Protein AF-A0A015LCD7-F1 (afdb_monomer_lite)

InterPro domains:
  IPR007021 Domain of unknown function DUF659 [PF04937] (23-124)

Foldseek 3Di:
DDPDPPPPDDDDPCVVPVPDDDDDPCCVPVPVVVVVVVVLQVVVVVCLVPAAQKEWEKEWDQDPVRWIKMWIWIAGPVRDIHTDDIDTCSPCPPPPVVVVVVVVVVCVVSPVRRHDYYHYDDPDDD

Secondary structure (DSSP, 8-state):
------TTSPPPHHHH-TTPPPPPHHIIIIIIHHHHHHHHHHHHHHHHHH--SEEEEEEEEE-TTS-EEEEEEEE-TT--EEEEEEEE-TTTTT-HHHHHHHHHHHHHHH-GGGEEEEEE--SS--

pLDDT: mean 87.0, std 13.72, range [40.94, 97.19]

Radius of gyration: 21.03 Å; chains: 1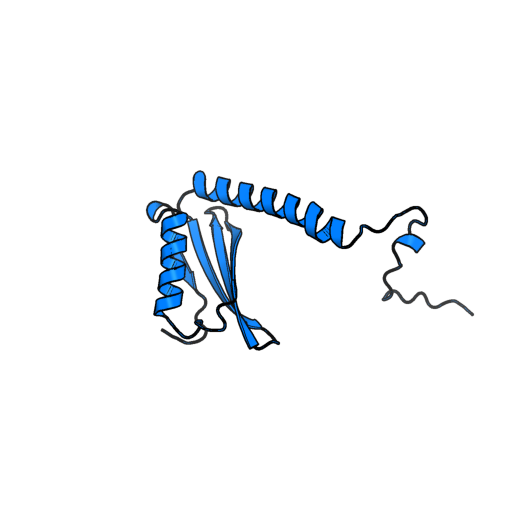; bounding box: 50×51×51 Å

Structure (mmCIF, N/CA/C/O backbone):
data_AF-A0A015LCD7-F1
#
_entry.id   AF-A0A015LCD7-F1
#
loop_
_atom_site.group_PDB
_atom_site.id
_atom_site.type_symbol
_atom_site.label_atom_id
_atom_site.label_alt_id
_atom_site.label_comp_id
_atom_site.label_asym_id
_atom_site.label_entity_id
_atom_site.label_seq_id
_atom_site.pdbx_PDB_ins_code
_atom_site.Cartn_x
_atom_site.Cartn_y
_atom_site.Cartn_z
_atom_site.occupancy
_atom_site.B_iso_or_equiv
_atom_site.auth_seq_id
_atom_site.auth_comp_id
_atom_site.auth_asym_id
_atom_site.auth_atom_id
_atom_site.pdbx_PDB_model_num
ATOM 1 N N . MET A 1 1 ? 30.733 42.795 16.219 1.00 40.94 1 MET A N 1
ATOM 2 C CA . MET A 1 1 ? 30.401 42.080 14.974 1.00 40.94 1 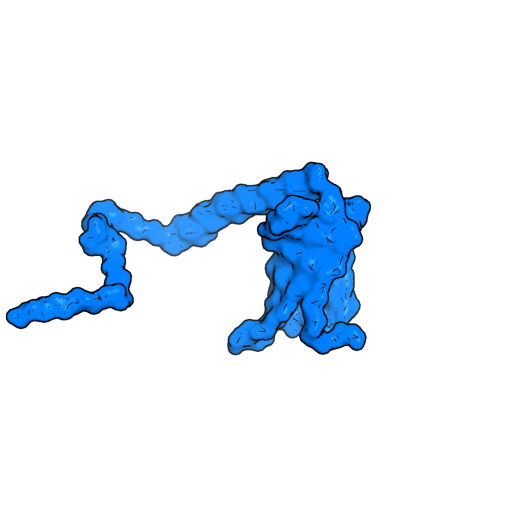MET A CA 1
ATOM 3 C C . MET A 1 1 ? 29.229 41.191 15.329 1.00 40.94 1 MET A C 1
ATOM 5 O O . MET A 1 1 ? 29.407 40.280 16.118 1.00 40.94 1 MET A O 1
ATOM 9 N N . THR A 1 2 ? 28.020 41.600 14.962 1.00 41.50 2 THR A N 1
ATOM 10 C CA . THR A 1 2 ? 26.777 40.897 15.295 1.00 41.50 2 THR A CA 1
ATOM 11 C C . THR A 1 2 ? 26.700 39.635 14.446 1.00 41.50 2 THR A C 1
ATOM 13 O O . THR A 1 2 ? 26.700 39.739 13.221 1.00 41.50 2 THR A O 1
ATOM 16 N N . ASP A 1 3 ? 26.682 38.469 15.094 1.00 48.97 3 ASP A N 1
ATOM 17 C CA . ASP A 1 3 ? 26.472 37.192 14.418 1.00 48.97 3 ASP A CA 1
ATOM 18 C C . ASP A 1 3 ? 25.132 37.234 13.687 1.00 48.97 3 ASP A C 1
ATOM 20 O O . ASP A 1 3 ? 24.065 37.435 14.273 1.00 48.97 3 ASP A O 1
ATOM 24 N N . TYR A 1 4 ? 25.217 37.113 12.369 1.00 52.44 4 TYR A N 1
ATOM 25 C CA . TYR A 1 4 ? 24.071 37.017 11.490 1.00 52.44 4 TYR A CA 1
ATOM 26 C C . TYR A 1 4 ? 23.421 35.659 11.765 1.00 52.44 4 TYR A C 1
ATOM 28 O O . TYR A 1 4 ? 23.972 34.618 11.406 1.00 52.44 4 TYR A O 1
ATOM 36 N N . HIS A 1 5 ? 22.286 35.656 12.463 1.00 59.62 5 HIS A N 1
ATOM 37 C CA . HIS A 1 5 ? 21.510 34.441 12.681 1.00 59.62 5 HIS A CA 1
ATOM 38 C C . HIS A 1 5 ? 20.914 34.037 11.328 1.00 59.62 5 HIS A C 1
ATOM 40 O O . HIS A 1 5 ? 19.912 34.590 10.880 1.00 59.62 5 HIS A O 1
ATOM 46 N N . ASP A 1 6 ? 21.589 33.121 10.638 1.00 63.41 6 ASP A N 1
ATOM 47 C CA . ASP A 1 6 ? 21.117 32.536 9.389 1.00 63.41 6 ASP A CA 1
ATOM 48 C C . ASP A 1 6 ? 19.871 31.694 9.695 1.00 63.41 6 ASP A C 1
ATOM 50 O O . ASP A 1 6 ? 19.962 30.551 10.144 1.00 63.41 6 ASP A O 1
ATOM 54 N N . SER A 1 7 ? 18.689 32.284 9.496 1.00 60.16 7 SER A N 1
ATOM 55 C CA . SER A 1 7 ? 17.382 31.660 9.743 1.00 60.16 7 SER A CA 1
ATOM 56 C C . SER A 1 7 ? 17.108 30.442 8.854 1.00 60.16 7 SER A C 1
ATOM 58 O O . SER A 1 7 ? 16.065 29.806 8.988 1.00 60.16 7 SER A O 1
ATOM 60 N N . THR A 1 8 ? 18.019 30.129 7.932 1.00 58.84 8 THR A N 1
ATOM 61 C CA . THR A 1 8 ? 17.958 28.969 7.041 1.00 58.84 8 THR A CA 1
ATOM 62 C C . THR A 1 8 ? 18.689 27.742 7.594 1.00 58.84 8 THR A C 1
ATOM 64 O O . THR A 1 8 ? 18.512 26.648 7.055 1.00 58.84 8 THR A O 1
ATOM 67 N N . LYS A 1 9 ? 19.465 27.870 8.681 1.00 64.62 9 LYS A N 1
ATOM 68 C CA . LYS A 1 9 ? 20.051 26.715 9.377 1.00 64.62 9 LYS A CA 1
ATOM 69 C C . LYS A 1 9 ? 19.077 26.171 10.417 1.00 64.62 9 LYS A C 1
ATOM 71 O O . LYS A 1 9 ? 18.794 26.817 11.421 1.00 64.62 9 LYS A O 1
ATOM 76 N N . ILE A 1 10 ? 18.590 24.956 10.177 1.00 67.56 10 ILE A N 1
ATOM 77 C CA . ILE A 1 10 ? 17.917 24.160 11.206 1.00 67.56 10 ILE A CA 1
ATOM 78 C C . ILE A 1 10 ? 18.984 23.797 12.241 1.00 67.56 10 ILE A C 1
ATOM 80 O O . ILE A 1 10 ? 19.996 23.201 11.876 1.00 67.56 10 ILE A O 1
ATOM 84 N N . SER A 1 11 ? 18.781 24.199 13.496 1.00 69.81 11 SER A N 1
ATOM 85 C CA . SER A 1 11 ? 19.695 23.866 14.588 1.00 69.81 11 SER A CA 1
ATOM 86 C C . SER A 1 11 ? 19.715 22.362 14.834 1.00 69.81 11 SER A C 1
ATOM 88 O O . SER A 1 11 ? 18.687 21.679 14.743 1.00 69.81 11 SER A O 1
ATOM 90 N N . ASP A 1 12 ? 20.893 21.837 15.163 1.00 76.69 12 ASP A N 1
ATOM 91 C CA . ASP A 1 12 ? 21.026 20.425 15.499 1.00 76.69 12 ASP A CA 1
ATOM 92 C C . ASP A 1 12 ? 20.205 20.126 16.763 1.00 76.69 12 ASP A C 1
ATOM 94 O O . ASP A 1 12 ? 20.166 20.913 17.711 1.00 76.69 12 ASP A O 1
ATOM 98 N N . ALA A 1 13 ? 19.562 18.955 16.828 1.00 76.25 13 ALA A N 1
ATOM 99 C CA . ALA A 1 13 ? 18.692 18.593 17.958 1.00 76.25 13 ALA A CA 1
ATOM 100 C C . ALA A 1 13 ? 19.402 18.685 19.328 1.00 76.25 13 ALA A C 1
ATOM 102 O O . ALA A 1 13 ? 18.766 18.950 20.347 1.00 76.25 13 ALA A O 1
ATOM 103 N N . ARG A 1 14 ? 20.730 18.517 19.337 1.00 74.69 14 ARG A N 1
ATOM 104 C CA . ARG A 1 14 ? 21.592 18.655 20.518 1.00 74.69 14 ARG A CA 1
ATOM 105 C C . ARG A 1 14 ? 21.869 20.101 20.931 1.00 74.69 14 ARG A C 1
ATOM 107 O O . ARG A 1 14 ? 22.142 20.334 22.103 1.00 74.69 14 ARG A O 1
ATOM 114 N N . GLU A 1 15 ? 21.792 21.058 20.011 1.00 83.00 15 GLU A N 1
ATOM 115 C CA . GLU A 1 15 ? 21.885 22.490 20.329 1.00 83.00 15 GLU A CA 1
ATOM 116 C C . GLU A 1 15 ? 20.618 22.973 21.042 1.00 83.00 15 GLU A C 1
ATOM 118 O O . GLU A 1 15 ? 20.686 23.809 21.939 1.00 83.00 15 GLU A O 1
ATOM 123 N N . LEU A 1 16 ? 19.463 22.406 20.680 1.00 84.69 16 LEU A N 1
ATOM 124 C CA . LEU A 1 16 ? 18.177 22.695 21.321 1.00 84.69 16 LEU A CA 1
ATOM 125 C C . LEU A 1 16 ? 18.013 21.966 22.660 1.00 84.69 16 LEU A C 1
ATOM 127 O O . LEU A 1 16 ? 17.408 22.497 23.590 1.00 84.69 16 LEU A O 1
ATOM 131 N N . ASN A 1 17 ? 18.533 20.742 22.760 1.00 86.88 17 ASN A N 1
ATOM 132 C CA . ASN A 1 17 ? 18.538 19.960 23.988 1.00 86.88 17 ASN A CA 1
ATOM 133 C C . ASN A 1 17 ? 19.762 19.039 24.022 1.00 86.88 17 ASN A C 1
ATOM 135 O O . ASN A 1 17 ? 19.779 17.979 23.394 1.00 86.88 17 ASN A O 1
ATOM 139 N N . SER A 1 18 ? 20.768 19.415 24.809 1.00 86.38 18 SER A N 1
ATOM 140 C CA . SER A 1 18 ? 22.027 18.669 24.914 1.00 86.38 18 SER A CA 1
ATOM 141 C C . SER A 1 18 ? 21.862 17.257 25.482 1.00 86.38 18 SER A C 1
ATOM 143 O O . SER A 1 18 ? 22.706 16.401 25.223 1.00 86.38 18 SER A O 1
ATOM 145 N N . ALA A 1 19 ? 20.770 16.993 26.207 1.00 90.56 19 ALA A N 1
ATOM 146 C CA . ALA A 1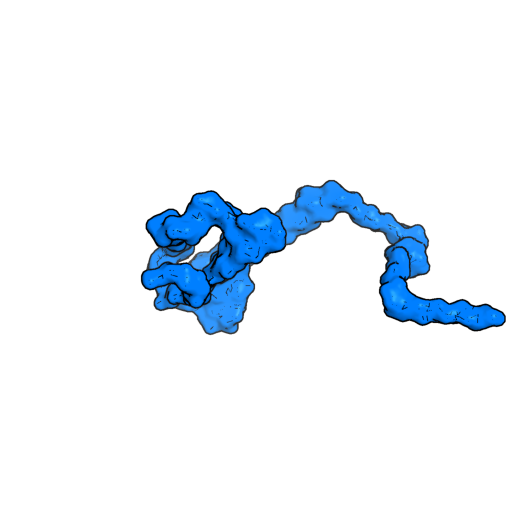 19 ? 20.438 15.677 26.747 1.00 90.56 19 ALA A CA 1
ATOM 147 C C . ALA A 1 19 ? 19.628 14.800 25.772 1.00 90.56 19 ALA A C 1
ATOM 149 O O . ALA A 1 19 ? 19.301 13.663 26.108 1.00 90.56 19 ALA A O 1
ATOM 150 N N . TYR A 1 20 ? 19.273 15.298 24.582 1.00 87.94 20 TYR A N 1
ATOM 151 C CA . TYR A 1 20 ? 18.516 14.516 23.608 1.00 87.94 20 TYR A CA 1
ATOM 152 C C . TYR A 1 20 ? 19.414 13.519 22.864 1.00 87.94 20 TYR A C 1
ATOM 154 O O . TYR A 1 20 ? 20.357 13.887 22.154 1.00 87.94 20 TYR A O 1
ATOM 162 N N . GLU A 1 21 ? 19.082 12.237 22.989 1.00 88.31 21 GLU A N 1
ATOM 163 C CA . GLU A 1 21 ? 19.707 11.165 22.222 1.00 88.31 21 GLU A CA 1
ATOM 164 C C . GLU A 1 21 ? 18.948 10.944 20.913 1.00 88.31 21 GLU A C 1
ATOM 166 O O . GLU A 1 21 ? 17.758 10.622 20.904 1.00 88.31 21 GLU A O 1
ATOM 171 N N . LEU A 1 22 ? 19.644 11.126 19.787 1.00 89.25 22 LEU A N 1
ATOM 172 C CA . LEU A 1 22 ? 19.064 10.889 18.471 1.00 89.25 22 LEU A CA 1
ATOM 173 C C . LEU A 1 22 ? 18.720 9.399 18.308 1.00 89.25 22 LEU A C 1
ATOM 175 O O . LEU A 1 22 ? 19.565 8.544 18.593 1.00 89.25 22 LEU A O 1
ATOM 179 N N . PRO A 1 23 ? 17.523 9.070 17.797 1.00 91.06 23 PRO A N 1
ATOM 180 C CA . PRO A 1 23 ? 17.166 7.691 17.518 1.00 91.06 23 PRO A CA 1
ATOM 181 C C . PRO A 1 23 ? 18.089 7.107 16.447 1.00 91.06 23 PRO A C 1
ATOM 183 O O . PRO A 1 23 ? 18.454 7.769 15.472 1.00 91.06 23 PRO A O 1
ATOM 186 N N . THR A 1 24 ? 18.449 5.837 16.609 1.00 94.00 24 THR A N 1
ATOM 187 C CA . THR A 1 24 ? 19.267 5.137 15.620 1.00 94.00 24 THR A CA 1
ATOM 188 C C . THR A 1 24 ? 18.461 4.872 14.350 1.00 94.00 24 THR A C 1
ATOM 190 O O . THR A 1 24 ? 17.234 4.738 14.378 1.00 94.00 24 THR A O 1
ATOM 193 N N . LYS A 1 25 ? 19.158 4.726 13.218 1.00 94.19 25 LYS A N 1
ATOM 194 C CA . LYS A 1 25 ? 18.536 4.302 11.955 1.00 94.19 25 LYS A CA 1
ATOM 195 C C . LYS A 1 25 ? 17.721 3.017 12.132 1.00 94.19 25 LYS A C 1
ATOM 197 O O . LYS A 1 25 ? 16.613 2.940 11.623 1.00 94.19 25 LYS A O 1
ATOM 202 N N . GLU A 1 26 ? 18.263 2.047 12.866 1.00 95.62 26 GLU A N 1
ATOM 203 C CA . GLU A 1 26 ? 17.604 0.767 13.136 1.00 95.62 26 GLU A CA 1
ATOM 204 C C . GLU A 1 26 ? 16.313 0.944 13.940 1.00 95.62 26 GLU A C 1
ATOM 206 O O . GLU A 1 26 ? 15.287 0.358 13.600 1.00 95.62 26 GLU A O 1
ATOM 211 N N . PHE A 1 27 ? 16.329 1.797 14.968 1.00 95.12 27 PHE A N 1
ATOM 212 C CA . PHE A 1 27 ? 15.124 2.112 15.727 1.00 95.12 27 PHE A CA 1
ATOM 213 C C . PHE A 1 27 ? 14.048 2.739 14.829 1.00 95.12 27 PHE A C 1
ATOM 215 O O . PHE A 1 27 ? 12.880 2.346 14.885 1.00 95.12 27 PHE A O 1
ATOM 222 N N . LEU A 1 28 ? 14.435 3.673 13.956 1.00 95.19 28 LEU A N 1
ATOM 223 C CA . LEU A 1 28 ? 13.508 4.311 13.023 1.00 95.19 28 LEU A CA 1
ATOM 224 C C . LEU A 1 28 ? 12.943 3.321 11.991 1.00 95.19 28 LEU A C 1
ATOM 226 O O . LEU A 1 28 ? 11.727 3.273 11.815 1.00 95.19 28 LEU A O 1
ATOM 230 N N . SER A 1 29 ? 13.792 2.529 11.329 1.00 93.19 29 SER A N 1
ATOM 231 C CA . SER A 1 29 ? 13.373 1.646 10.231 1.00 93.19 29 SER A CA 1
ATOM 232 C C . SER A 1 29 ? 12.687 0.371 10.703 1.00 93.19 29 SER A C 1
ATOM 234 O O . SER A 1 29 ? 11.715 -0.046 10.090 1.00 93.19 29 SER A O 1
ATOM 236 N N . ASN A 1 30 ? 13.165 -0.243 11.785 1.00 93.50 30 ASN A N 1
ATOM 237 C CA . ASN A 1 30 ? 12.737 -1.592 12.165 1.00 93.50 30 ASN A CA 1
ATOM 238 C C . ASN A 1 30 ? 11.738 -1.589 13.322 1.00 93.50 30 ASN A C 1
ATOM 240 O O . ASN A 1 30 ? 11.091 -2.602 13.571 1.00 93.50 30 ASN A O 1
ATOM 244 N N . GLN A 1 31 ? 11.611 -0.479 14.056 1.00 93.50 31 GLN A N 1
ATOM 245 C CA . GLN A 1 31 ? 10.646 -0.382 15.153 1.00 93.50 31 GLN A CA 1
ATOM 246 C C . GLN A 1 31 ? 9.580 0.662 14.866 1.00 93.50 31 GLN A C 1
ATOM 248 O O . GLN A 1 31 ? 8.396 0.329 14.826 1.00 93.50 31 GLN A O 1
ATOM 253 N N . LEU A 1 32 ? 9.970 1.924 14.683 1.00 95.31 32 LEU A N 1
ATOM 254 C CA . LEU A 1 32 ? 9.000 3.007 14.552 1.00 95.31 32 LEU A CA 1
ATOM 255 C C . LEU A 1 32 ? 8.180 2.871 13.264 1.00 95.31 32 LEU A C 1
ATOM 257 O O . LEU A 1 32 ? 6.950 2.941 13.318 1.00 95.31 32 LEU A O 1
ATOM 261 N N . LEU A 1 33 ? 8.849 2.637 12.132 1.00 95.19 33 LEU A N 1
ATOM 262 C CA . LEU A 1 33 ? 8.196 2.442 10.840 1.00 95.19 33 LEU A CA 1
ATOM 263 C C . LEU A 1 33 ? 7.299 1.200 10.847 1.00 95.19 33 LEU A C 1
ATOM 265 O O . LEU A 1 33 ? 6.125 1.322 10.517 1.00 95.19 33 LEU A O 1
ATOM 269 N N . GLU A 1 34 ? 7.803 0.049 11.294 1.00 94.62 34 GLU A N 1
ATOM 270 C CA . GLU A 1 34 ? 7.028 -1.199 11.360 1.00 94.62 34 GLU A CA 1
ATOM 271 C C . GLU A 1 34 ? 5.787 -1.072 12.256 1.00 94.62 34 GLU A C 1
ATOM 273 O O . GLU A 1 34 ? 4.677 -1.425 11.855 1.00 94.62 34 GLU A O 1
ATOM 278 N N . ARG A 1 35 ? 5.918 -0.471 13.448 1.00 95.62 35 ARG A N 1
ATOM 279 C CA . ARG A 1 35 ? 4.764 -0.206 14.327 1.00 95.62 35 ARG A CA 1
ATOM 280 C C . ARG A 1 35 ? 3.730 0.682 13.646 1.00 95.62 35 ARG A C 1
ATOM 282 O O . ARG A 1 35 ? 2.529 0.429 13.752 1.00 95.62 35 ARG A O 1
ATOM 289 N N . LYS A 1 36 ? 4.182 1.734 12.957 1.00 94.44 36 LYS A N 1
ATOM 290 C CA . LYS A 1 36 ? 3.277 2.649 12.259 1.00 94.44 36 LYS A CA 1
ATOM 291 C C . LYS A 1 36 ? 2.614 1.970 11.062 1.00 94.44 36 LYS A C 1
ATOM 293 O O . LYS A 1 36 ? 1.427 2.196 10.845 1.00 94.44 36 LYS A O 1
ATOM 298 N N . LEU A 1 37 ? 3.346 1.120 10.346 1.00 93.12 37 LEU A N 1
ATOM 299 C CA . LEU A 1 37 ? 2.852 0.332 9.222 1.00 93.12 37 LEU A CA 1
ATOM 300 C C . LEU A 1 37 ? 1.740 -0.621 9.662 1.00 93.12 37 LEU A C 1
ATOM 302 O O . LEU A 1 37 ? 0.676 -0.623 9.052 1.00 93.12 37 LEU A O 1
ATOM 306 N N . VAL A 1 38 ? 1.934 -1.364 10.757 1.00 95.00 38 VAL A N 1
ATOM 307 C CA . VAL A 1 38 ? 0.899 -2.249 11.321 1.00 95.00 38 VAL A CA 1
ATOM 308 C C . VAL A 1 38 ? -0.363 -1.464 11.684 1.00 95.00 38 VAL A C 1
ATOM 310 O O . VAL A 1 38 ? -1.467 -1.876 11.330 1.00 95.00 38 VAL A O 1
ATOM 313 N N . LEU A 1 39 ? -0.214 -0.311 12.344 1.00 94.94 39 LEU A N 1
ATOM 314 C CA . LEU A 1 39 ? -1.349 0.536 12.719 1.00 94.94 39 LEU A CA 1
ATOM 315 C C . LEU A 1 39 ? -2.116 1.045 11.490 1.00 94.94 39 LEU A C 1
ATOM 317 O O . LEU A 1 39 ? -3.347 0.993 11.459 1.00 94.94 39 LEU A O 1
ATOM 321 N N . VAL A 1 40 ? -1.395 1.533 10.478 1.00 92.25 40 VAL A N 1
ATOM 322 C CA . VAL A 1 40 ? -1.999 2.012 9.229 1.00 92.25 40 VAL A CA 1
ATOM 323 C C . VAL A 1 40 ? -2.700 0.861 8.514 1.00 92.25 40 VAL A C 1
ATOM 325 O O . VAL A 1 40 ? -3.875 0.993 8.199 1.00 92.25 40 VAL A O 1
ATOM 328 N N . ASN A 1 41 ? -2.048 -0.289 8.341 1.00 93.31 41 ASN A N 1
ATOM 329 C CA . ASN A 1 41 ? -2.642 -1.452 7.677 1.00 93.31 41 ASN A CA 1
ATOM 330 C C . ASN A 1 41 ? -3.908 -1.941 8.387 1.00 93.31 41 ASN A C 1
ATOM 332 O O . ASN A 1 41 ? -4.898 -2.251 7.726 1.00 93.31 41 ASN A O 1
ATOM 336 N N . SER A 1 42 ? -3.905 -1.966 9.722 1.00 95.56 42 SER A N 1
ATOM 337 C CA . SER A 1 42 ? -5.091 -2.305 10.515 1.00 95.56 42 SER A CA 1
ATOM 338 C C . SER A 1 42 ? -6.231 -1.306 10.289 1.00 95.56 42 SER A C 1
ATOM 340 O O . SER A 1 42 ? -7.375 -1.700 10.065 1.00 95.56 42 SER A O 1
ATOM 342 N N . THR A 1 43 ? -5.908 -0.009 10.242 1.00 93.62 43 THR A N 1
ATOM 343 C CA . THR A 1 43 ? -6.883 1.055 9.951 1.00 93.62 43 THR A CA 1
ATOM 344 C C . THR A 1 43 ? -7.491 0.876 8.560 1.00 93.62 43 THR A C 1
ATOM 346 O O . THR A 1 43 ? -8.710 0.864 8.419 1.00 93.62 43 THR A O 1
ATOM 349 N N . VAL A 1 44 ? -6.657 0.670 7.537 1.00 93.56 44 VAL A N 1
ATOM 350 C CA . VAL A 1 44 ? -7.115 0.459 6.154 1.00 93.56 44 VAL A CA 1
ATOM 351 C C . VAL A 1 44 ? -7.973 -0.801 6.044 1.00 93.56 44 VAL A C 1
ATOM 353 O O . VAL A 1 44 ? -9.013 -0.773 5.393 1.00 93.56 44 VAL A O 1
ATOM 356 N N . THR A 1 45 ? -7.581 -1.885 6.714 1.00 95.31 45 THR A N 1
ATOM 357 C CA . THR A 1 45 ? -8.354 -3.138 6.744 1.00 95.31 45 THR A CA 1
ATOM 358 C C . THR A 1 45 ? -9.724 -2.916 7.378 1.00 95.31 45 THR A C 1
ATOM 360 O O . THR A 1 45 ? -10.732 -3.283 6.787 1.00 95.31 45 THR A O 1
ATOM 363 N N . THR A 1 46 ? -9.775 -2.220 8.515 1.00 95.38 46 THR A N 1
ATOM 364 C CA . THR A 1 46 ? -11.026 -1.888 9.216 1.00 95.38 46 THR A CA 1
ATOM 365 C C . THR A 1 46 ? -11.962 -1.053 8.339 1.00 95.38 46 THR A C 1
ATOM 367 O O . THR A 1 46 ? -13.166 -1.305 8.312 1.00 95.38 46 THR A O 1
ATOM 370 N N . VAL A 1 47 ? -11.426 -0.076 7.601 1.00 94.06 47 VAL A N 1
ATOM 371 C CA . VAL A 1 47 ? -12.201 0.728 6.640 1.00 94.06 47 VAL A CA 1
ATOM 372 C C . VAL A 1 47 ? -12.761 -0.164 5.536 1.00 94.06 47 VAL A C 1
ATOM 374 O O . VAL A 1 47 ? -13.963 -0.152 5.292 1.00 94.06 47 VAL A O 1
ATOM 377 N N . ILE A 1 48 ? -11.922 -0.997 4.915 1.00 95.00 48 ILE A N 1
ATOM 378 C CA . ILE A 1 48 ? -12.354 -1.923 3.858 1.00 95.00 48 ILE A CA 1
ATOM 379 C C . ILE A 1 48 ? -13.436 -2.878 4.364 1.00 95.00 48 ILE A C 1
ATOM 381 O O . ILE A 1 48 ? -14.383 -3.174 3.640 1.00 95.00 48 ILE A O 1
ATOM 385 N N . GLU A 1 49 ? -13.312 -3.386 5.587 1.00 94.94 49 GLU A N 1
ATOM 386 C CA . GLU A 1 49 ? -14.252 -4.335 6.181 1.00 94.94 49 GLU A CA 1
ATOM 387 C C . GLU A 1 49 ? -15.622 -3.713 6.459 1.00 94.94 49 GLU A C 1
ATOM 389 O O . GLU A 1 49 ? -16.636 -4.335 6.128 1.00 94.94 49 GLU A O 1
ATOM 394 N N . ASN A 1 50 ? -15.651 -2.499 7.007 1.00 94.88 50 ASN A N 1
ATOM 395 C CA . ASN A 1 50 ? -16.878 -1.876 7.508 1.00 94.88 50 ASN A CA 1
ATOM 396 C C . ASN A 1 50 ? -17.571 -0.955 6.502 1.00 94.88 50 ASN A C 1
ATOM 398 O O . ASN A 1 50 ? -18.772 -0.718 6.625 1.00 94.88 50 ASN A O 1
ATOM 402 N N . GLU A 1 51 ? -16.848 -0.434 5.515 1.00 95.19 51 GLU A N 1
ATOM 403 C CA . GLU A 1 51 ? -17.413 0.480 4.531 1.00 95.19 51 GLU A CA 1
ATOM 404 C C . GLU A 1 51 ? -17.813 -0.215 3.225 1.00 95.19 51 GLU A C 1
ATOM 406 O O . GLU A 1 51 ? -17.336 -1.290 2.852 1.00 95.19 51 GLU A O 1
ATOM 411 N N . ALA A 1 52 ? -18.717 0.447 2.510 1.00 94.19 52 ALA A N 1
ATOM 412 C CA . ALA A 1 52 ? -19.138 0.103 1.163 1.00 94.19 52 ALA A CA 1
ATOM 413 C C . ALA A 1 52 ? -19.086 1.361 0.293 1.00 94.19 52 ALA A C 1
ATOM 415 O O . ALA A 1 52 ? -18.955 2.474 0.799 1.00 94.19 52 ALA A O 1
ATOM 416 N N . ASN A 1 53 ? -19.248 1.194 -1.017 1.00 96.38 53 ASN A N 1
ATOM 417 C CA . ASN A 1 53 ? -19.113 2.276 -1.993 1.00 96.38 53 ASN A CA 1
ATOM 418 C C . ASN A 1 53 ? -17.726 2.924 -2.008 1.00 96.38 53 ASN A C 1
ATOM 420 O O . ASN A 1 53 ? -17.585 4.132 -2.204 1.00 96.38 53 ASN A O 1
ATOM 424 N N . LEU A 1 54 ? -16.703 2.099 -1.815 1.00 97.19 54 LEU A N 1
ATOM 425 C CA . LEU A 1 54 ? -15.314 2.504 -1.917 1.00 97.19 54 LEU A CA 1
ATOM 426 C C . LEU A 1 54 ? -14.985 2.890 -3.361 1.00 97.19 54 LEU A C 1
ATOM 428 O O . LEU A 1 54 ? -15.508 2.317 -4.324 1.00 97.19 54 LEU A O 1
ATOM 432 N N . ILE A 1 55 ? -14.079 3.851 -3.503 1.00 97.06 55 ILE A N 1
ATOM 433 C CA . ILE A 1 55 ? -13.540 4.271 -4.793 1.00 97.06 55 ILE A CA 1
ATOM 434 C C . ILE A 1 55 ? -12.084 3.824 -4.855 1.00 97.06 55 ILE A C 1
ATOM 436 O O . ILE A 1 55 ? -11.272 4.228 -4.020 1.00 97.06 55 ILE A O 1
ATOM 440 N N . LEU A 1 56 ? -11.746 3.008 -5.851 1.00 96.69 56 LEU A N 1
ATOM 441 C CA . LEU A 1 56 ? -10.361 2.660 -6.144 1.00 96.69 56 LEU A CA 1
ATOM 442 C C . LEU A 1 56 ? -9.782 3.721 -7.076 1.00 96.69 56 LEU A C 1
ATOM 444 O O . LEU A 1 56 ? -10.209 3.845 -8.220 1.00 96.69 56 LEU A O 1
ATOM 448 N N . VAL A 1 57 ? -8.807 4.479 -6.594 1.00 95.38 57 VAL A N 1
ATOM 449 C CA . VAL A 1 57 ? -8.070 5.469 -7.381 1.00 95.38 57 VAL A CA 1
ATOM 450 C C . VAL A 1 57 ? -6.647 4.975 -7.560 1.00 95.38 57 VAL A C 1
ATOM 452 O O . VAL A 1 57 ? -6.015 4.572 -6.589 1.00 95.38 57 VAL A O 1
ATOM 455 N N . PHE A 1 58 ? -6.109 5.026 -8.767 1.00 93.44 58 PHE A N 1
ATOM 456 C CA . PHE A 1 58 ? -4.698 4.737 -8.984 1.00 93.44 58 PHE A CA 1
ATOM 457 C C . PHE A 1 58 ? -4.085 5.716 -9.971 1.00 93.44 58 PHE A C 1
ATOM 459 O O . PHE A 1 58 ? -4.781 6.274 -10.819 1.00 93.44 58 PHE A O 1
ATOM 466 N N . ASN A 1 59 ? -2.788 5.958 -9.814 1.00 91.44 59 ASN A N 1
ATOM 467 C CA . ASN A 1 59 ? -2.003 6.749 -10.744 1.00 91.44 59 ASN A CA 1
ATOM 468 C C . ASN A 1 59 ? -0.614 6.157 -10.935 1.00 91.44 59 ASN A C 1
ATOM 470 O O . ASN A 1 59 ? -0.159 5.299 -10.167 1.00 91.44 59 ASN A O 1
ATOM 474 N N . SER A 1 60 ? 0.049 6.633 -11.983 1.00 90.12 60 SER A N 1
ATOM 475 C CA . SER A 1 60 ? 1.423 6.258 -12.278 1.00 90.12 60 SER A CA 1
ATOM 476 C C . SER A 1 60 ? 2.294 7.478 -12.529 1.00 90.12 60 SER A C 1
ATOM 478 O O . SER A 1 60 ? 1.840 8.499 -13.044 1.00 90.12 60 SER A O 1
ATOM 480 N N . TRP A 1 61 ? 3.573 7.368 -12.181 1.00 89.88 61 TRP A N 1
ATOM 481 C CA . TRP A 1 61 ? 4.589 8.321 -12.614 1.00 89.88 61 TRP A CA 1
ATOM 482 C C . TRP A 1 61 ? 5.908 7.617 -12.907 1.00 89.88 61 TRP A C 1
ATOM 484 O O . TRP A 1 61 ? 6.194 6.531 -12.398 1.00 89.88 61 TRP A O 1
ATOM 494 N N . ILE A 1 62 ? 6.735 8.265 -13.726 1.00 89.31 62 ILE A N 1
ATOM 495 C CA . ILE A 1 62 ? 8.118 7.852 -13.952 1.00 89.31 62 ILE A CA 1
ATOM 496 C C . ILE A 1 62 ? 8.998 8.619 -12.963 1.00 89.31 62 ILE A C 1
ATOM 498 O O . ILE A 1 62 ? 8.988 9.850 -12.925 1.00 89.31 62 ILE A O 1
ATOM 502 N N . SER A 1 63 ? 9.739 7.899 -12.124 1.00 88.25 63 SER A N 1
ATOM 503 C CA . SER A 1 63 ? 10.691 8.491 -11.188 1.00 88.25 63 SER A CA 1
ATOM 504 C C . SER A 1 63 ? 11.907 9.081 -11.928 1.00 88.25 63 SER A C 1
ATOM 506 O O . SER A 1 63 ? 12.207 8.678 -13.053 1.00 88.25 63 SER A O 1
ATOM 508 N N . PRO A 1 64 ? 12.712 9.942 -11.277 1.00 90.50 64 PRO A N 1
ATOM 509 C CA . PRO A 1 64 ? 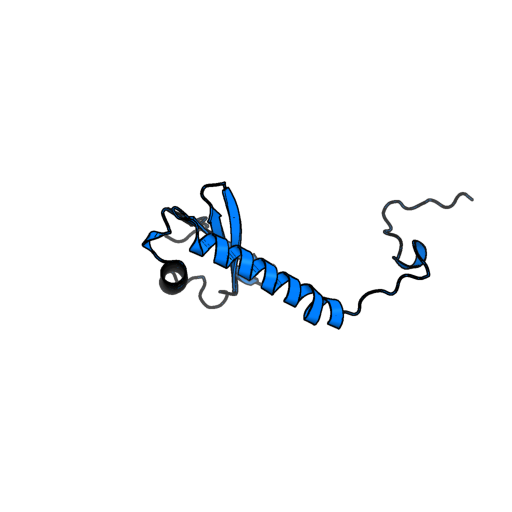13.996 10.394 -11.829 1.00 90.50 64 PRO A CA 1
ATOM 510 C C . PRO A 1 64 ? 14.989 9.260 -12.132 1.00 90.50 64 PRO A C 1
ATOM 512 O O . PRO A 1 64 ? 15.949 9.449 -12.870 1.00 90.50 64 PRO A O 1
ATOM 515 N N . THR A 1 65 ? 14.766 8.077 -11.554 1.00 91.81 65 THR A N 1
ATOM 516 C CA . THR A 1 65 ? 15.548 6.859 -11.795 1.00 91.81 65 THR A CA 1
ATOM 517 C C . THR A 1 65 ? 14.921 5.954 -12.859 1.00 91.81 65 THR A C 1
ATOM 519 O O . THR A 1 65 ? 15.259 4.776 -12.925 1.00 91.81 65 THR A O 1
ATOM 522 N N . TYR A 1 66 ? 14.018 6.498 -13.683 1.00 87.69 66 TYR A N 1
ATOM 523 C CA . TYR A 1 66 ? 13.295 5.805 -14.755 1.00 87.69 66 TYR A CA 1
ATOM 524 C C . TYR A 1 66 ? 12.439 4.630 -14.280 1.00 87.69 66 TYR A C 1
ATOM 526 O O . TYR A 1 66 ? 12.188 3.695 -15.038 1.00 87.69 66 TYR A O 1
ATOM 534 N N . ARG A 1 67 ? 11.969 4.676 -13.029 1.00 90.06 67 ARG A N 1
ATOM 535 C CA . ARG A 1 67 ? 11.080 3.645 -12.498 1.00 90.06 67 ARG A CA 1
ATOM 536 C C . ARG A 1 67 ? 9.626 4.032 -12.684 1.00 90.06 67 ARG A C 1
ATOM 538 O O . ARG A 1 67 ? 9.253 5.145 -12.325 1.00 90.06 67 ARG A O 1
ATOM 545 N N . SER A 1 68 ? 8.806 3.124 -13.204 1.00 90.12 68 SER A N 1
ATOM 546 C CA . SER A 1 68 ? 7.360 3.330 -13.287 1.00 90.12 68 SER A CA 1
ATOM 547 C C . SER A 1 68 ? 6.727 2.940 -11.961 1.00 90.12 68 SER A C 1
ATOM 549 O O . SER A 1 68 ? 6.541 1.762 -11.666 1.00 90.12 68 SER A O 1
ATOM 551 N N . ILE A 1 69 ? 6.433 3.937 -11.139 1.00 91.25 69 ILE A N 1
ATOM 552 C CA . ILE A 1 69 ? 5.869 3.736 -9.812 1.00 91.25 69 ILE A CA 1
ATOM 553 C C . ILE A 1 69 ? 4.363 3.935 -9.879 1.00 91.25 69 ILE A C 1
ATOM 555 O O . ILE A 1 69 ? 3.886 4.915 -10.449 1.00 91.25 69 ILE A O 1
ATOM 559 N N . TRP A 1 70 ? 3.632 2.998 -9.283 1.00 91.94 70 TRP A N 1
ATOM 560 C CA . TRP A 1 70 ? 2.178 2.992 -9.242 1.00 91.94 70 TRP A CA 1
ATOM 561 C C . TRP A 1 70 ? 1.694 3.023 -7.804 1.00 91.94 70 TRP A C 1
ATOM 563 O O . TRP A 1 70 ? 2.140 2.231 -6.965 1.00 91.94 70 TRP A O 1
ATOM 573 N N . ASN A 1 71 ? 0.750 3.915 -7.526 1.00 93.75 71 ASN A N 1
ATOM 574 C CA . ASN A 1 71 ? 0.019 3.914 -6.271 1.00 93.75 71 ASN A CA 1
ATOM 575 C C . ASN A 1 71 ? -1.423 3.453 -6.500 1.00 93.75 71 ASN A C 1
ATOM 577 O O . ASN A 1 71 ? -2.032 3.691 -7.537 1.00 93.75 71 ASN A O 1
ATOM 581 N N . PHE A 1 72 ? -1.965 2.775 -5.502 1.00 94.62 72 PHE A N 1
ATOM 582 C CA . PHE A 1 72 ? -3.363 2.388 -5.440 1.00 94.62 72 PHE A CA 1
ATOM 583 C C . PHE A 1 72 ? -3.899 2.924 -4.125 1.00 94.62 72 PHE A C 1
ATOM 585 O O . PHE A 1 72 ? -3.376 2.613 -3.052 1.00 94.62 72 PHE A O 1
ATOM 592 N N . VAL A 1 73 ? -4.914 3.764 -4.216 1.00 95.50 73 VAL A N 1
ATOM 593 C CA . VAL A 1 73 ? -5.525 4.493 -3.115 1.00 95.50 73 VAL A CA 1
ATOM 594 C C . VAL A 1 73 ? -6.985 4.085 -3.031 1.00 95.50 73 VAL A C 1
ATOM 596 O O . VAL A 1 73 ? -7.708 4.104 -4.022 1.00 95.50 73 VAL A O 1
ATOM 599 N N . ILE A 1 74 ? -7.428 3.742 -1.831 1.00 96.06 74 ILE A N 1
ATOM 600 C CA . ILE A 1 74 ? -8.843 3.545 -1.533 1.00 96.06 74 ILE A CA 1
ATOM 601 C C . ILE A 1 74 ? -9.371 4.850 -0.962 1.00 96.06 74 ILE A C 1
ATOM 603 O O . ILE A 1 74 ? -8.773 5.415 -0.045 1.00 96.06 74 ILE A O 1
ATOM 607 N N . MET A 1 75 ? -10.480 5.330 -1.509 1.00 96.75 75 MET A N 1
ATOM 608 C CA . MET A 1 75 ? -11.205 6.469 -0.967 1.00 96.75 75 MET A CA 1
ATOM 609 C C . MET A 1 75 ? -12.547 6.010 -0.402 1.00 96.75 75 MET A C 1
ATOM 611 O O . MET A 1 75 ? -13.307 5.322 -1.088 1.00 96.75 75 MET A O 1
ATOM 615 N N . SER A 1 76 ? -12.817 6.395 0.843 1.00 95.19 76 SER A N 1
ATOM 616 C CA . SER A 1 76 ? -14.099 6.167 1.507 1.00 95.19 76 SER A CA 1
ATOM 617 C C . SER A 1 76 ? -15.197 7.069 0.925 1.00 95.19 76 SER A C 1
ATOM 619 O O . SER A 1 76 ? -14.901 8.115 0.330 1.00 95.19 76 SER A O 1
ATOM 621 N N . PRO A 1 77 ? -16.484 6.766 1.166 1.00 93.12 77 PRO A N 1
ATOM 622 C CA . PRO A 1 77 ? -17.581 7.689 0.867 1.00 93.12 77 PRO A CA 1
ATOM 623 C C . PRO A 1 77 ? -17.452 9.043 1.587 1.00 93.12 77 PRO A C 1
ATOM 625 O O . PRO A 1 77 ? -17.931 10.063 1.087 1.00 93.12 77 PRO A O 1
ATOM 628 N N . THR A 1 78 ? -16.771 9.077 2.739 1.00 93.88 78 THR A N 1
ATOM 629 C CA . THR A 1 78 ? -16.457 10.298 3.504 1.00 93.88 78 THR A CA 1
ATOM 630 C C . THR A 1 78 ? -15.292 11.100 2.911 1.00 93.88 78 THR A C 1
ATOM 632 O O . THR A 1 78 ? -14.992 12.189 3.401 1.00 93.88 78 THR A O 1
ATOM 635 N N . LYS A 1 79 ? -14.694 10.627 1.806 1.00 91.06 79 LYS A N 1
ATOM 636 C CA . LYS A 1 79 ? -13.554 11.217 1.079 1.00 91.06 79 LYS A CA 1
ATOM 637 C C . LYS A 1 79 ? -12.208 11.111 1.801 1.00 91.06 79 LYS A C 1
ATOM 639 O O . LYS A 1 79 ? -11.247 11.773 1.396 1.00 91.06 79 LYS A O 1
ATOM 644 N N . GLU A 1 80 ? -12.111 10.273 2.826 1.00 94.88 80 GLU A N 1
ATOM 645 C CA . GLU A 1 80 ? -10.830 9.892 3.420 1.00 94.88 80 GLU A CA 1
ATOM 646 C C . GLU A 1 80 ? -10.066 9.001 2.439 1.00 94.88 80 GLU A C 1
ATOM 648 O O . GLU A 1 80 ? -10.662 8.232 1.686 1.00 94.88 80 GLU A O 1
ATOM 653 N N . LYS A 1 81 ? -8.739 9.152 2.388 1.00 94.94 81 LYS A N 1
ATOM 654 C CA . LYS A 1 81 ? -7.885 8.502 1.387 1.00 94.94 81 LYS A CA 1
ATOM 655 C C . LYS A 1 81 ? -6.835 7.648 2.071 1.00 94.94 81 LYS A C 1
ATOM 657 O O . LYS A 1 81 ? -6.088 8.137 2.916 1.00 94.94 81 LYS A O 1
ATOM 662 N N . TYR A 1 82 ? -6.727 6.405 1.629 1.00 94.50 82 TYR A N 1
ATOM 663 C CA . TYR A 1 82 ? -5.845 5.404 2.203 1.00 94.50 82 TYR A CA 1
ATOM 664 C C . TYR A 1 82 ? -4.942 4.827 1.122 1.00 94.50 82 TYR A C 1
ATOM 666 O O . TYR A 1 82 ? -5.428 4.266 0.141 1.00 94.50 82 TYR A O 1
ATOM 674 N N . LEU A 1 83 ? -3.623 4.946 1.294 1.00 93.31 83 LEU A N 1
ATOM 675 C CA . LEU A 1 83 ? -2.673 4.258 0.423 1.00 93.31 83 LEU A CA 1
ATOM 676 C C . LEU A 1 83 ? -2.790 2.752 0.673 1.00 93.31 83 LEU A C 1
ATOM 678 O O . LEU A 1 83 ? -2.442 2.272 1.748 1.00 93.31 83 LEU A O 1
ATOM 682 N N . TYR A 1 84 ? -3.293 2.025 -0.318 1.00 94.81 84 TYR A N 1
ATOM 683 C CA . TYR A 1 84 ? -3.534 0.591 -0.229 1.00 94.81 84 TYR A CA 1
ATOM 684 C C . TYR A 1 84 ? -2.343 -0.222 -0.724 1.00 94.81 84 TYR A C 1
ATOM 686 O O . TYR A 1 84 ? -1.925 -1.190 -0.090 1.00 94.81 84 TYR A O 1
ATOM 694 N N . LYS A 1 85 ? -1.785 0.168 -1.872 1.00 92.81 85 LYS A N 1
ATOM 695 C CA . LYS A 1 85 ? -0.644 -0.517 -2.476 1.00 92.81 85 LYS A CA 1
ATOM 696 C C . LYS A 1 85 ? 0.258 0.491 -3.169 1.00 92.81 85 LYS A C 1
ATOM 698 O O . LYS A 1 85 ? -0.207 1.476 -3.736 1.00 92.81 85 LYS A O 1
ATOM 703 N N . PHE A 1 86 ? 1.551 0.219 -3.129 1.00 90.88 86 PHE A N 1
ATOM 704 C CA . PHE A 1 86 ? 2.580 0.996 -3.799 1.00 90.88 86 PHE A CA 1
ATOM 705 C C . PHE A 1 86 ? 3.534 0.006 -4.456 1.00 90.88 86 PHE A C 1
ATOM 707 O O . PHE A 1 86 ? 4.087 -0.850 -3.763 1.00 90.88 86 PHE A O 1
ATOM 714 N N . VAL A 1 87 ? 3.660 0.049 -5.780 1.00 91.12 87 VAL A N 1
ATOM 715 C CA . VAL A 1 87 ? 4.378 -0.981 -6.541 1.00 91.12 87 VAL A CA 1
ATOM 716 C C . VAL A 1 87 ? 5.273 -0.343 -7.588 1.00 91.12 87 VAL A C 1
ATOM 718 O O . VAL A 1 87 ? 4.887 0.610 -8.262 1.00 91.12 87 VAL A O 1
ATOM 721 N N . ASP A 1 88 ? 6.467 -0.903 -7.729 1.00 92.06 88 ASP A N 1
ATOM 722 C CA . ASP A 1 88 ? 7.348 -0.647 -8.859 1.00 92.06 88 ASP A CA 1
ATOM 723 C C . ASP A 1 88 ? 6.933 -1.559 -10.024 1.00 92.06 88 ASP A C 1
ATOM 725 O O . ASP A 1 88 ? 7.058 -2.780 -9.939 1.00 92.06 88 ASP A O 1
ATOM 729 N N . LEU A 1 89 ? 6.386 -0.968 -11.086 1.00 89.50 89 LEU A N 1
ATOM 730 C CA . LEU A 1 89 ? 5.944 -1.655 -12.301 1.00 89.50 89 LEU A CA 1
ATOM 731 C C . LEU A 1 89 ? 6.825 -1.309 -13.502 1.00 89.50 89 LEU A C 1
ATOM 733 O O . LEU A 1 89 ? 6.377 -1.432 -14.636 1.00 89.50 89 LEU A O 1
ATOM 737 N N . SER A 1 90 ? 8.072 -0.889 -13.282 1.00 88.81 90 SER A N 1
ATOM 738 C CA . SER A 1 90 ? 8.994 -0.472 -14.352 1.00 88.81 90 SER A CA 1
ATOM 739 C C . SER A 1 90 ? 9.083 -1.455 -15.519 1.00 88.81 90 SER A C 1
ATOM 741 O O . SER A 1 90 ? 9.122 -1.035 -16.670 1.00 88.81 90 SER A O 1
ATOM 743 N N . GLU A 1 91 ? 9.075 -2.756 -15.231 1.00 85.44 91 GLU A N 1
ATOM 744 C CA . GLU A 1 91 ? 9.210 -3.806 -16.246 1.00 85.44 91 GLU A CA 1
ATOM 745 C C . GLU A 1 91 ? 7.929 -4.034 -17.061 1.00 85.44 91 GLU A C 1
ATOM 747 O O . GLU A 1 91 ? 8.009 -4.435 -18.216 1.00 85.44 91 GLU A O 1
ATOM 752 N N . ASN A 1 92 ? 6.753 -3.746 -16.492 1.00 82.88 92 ASN A N 1
ATOM 753 C CA . ASN A 1 92 ? 5.458 -4.178 -17.037 1.00 82.88 92 ASN A CA 1
ATOM 754 C C . ASN A 1 92 ? 4.436 -3.036 -17.188 1.00 82.88 92 ASN A C 1
ATOM 756 O O . ASN A 1 92 ? 3.280 -3.279 -17.528 1.00 82.88 92 ASN A O 1
ATOM 760 N N . SER A 1 93 ? 4.822 -1.784 -16.939 1.00 69.25 93 SER A N 1
ATOM 761 C CA . SER A 1 93 ? 3.909 -0.629 -16.924 1.00 69.25 93 SER A CA 1
ATOM 762 C C . SER A 1 93 ? 3.268 -0.319 -18.275 1.00 69.25 93 SER A C 1
ATOM 764 O O . SER A 1 93 ? 2.184 0.253 -18.326 1.00 69.25 93 SER A O 1
ATOM 766 N N . HIS A 1 94 ? 3.915 -0.722 -19.368 1.00 72.94 94 HIS A N 1
ATOM 767 C CA . HIS A 1 94 ? 3.408 -0.593 -20.734 1.00 72.94 94 HIS A CA 1
ATOM 768 C C . HIS A 1 94 ? 2.447 -1.729 -21.126 1.00 72.94 94 HIS A C 1
ATOM 770 O O . HIS A 1 94 ? 1.855 -1.698 -22.204 1.00 72.94 94 HIS A O 1
ATOM 776 N N . MET A 1 95 ? 2.282 -2.744 -20.273 1.00 80.88 95 MET A N 1
ATOM 777 C CA . MET A 1 95 ? 1.420 -3.891 -20.530 1.00 80.88 95 MET A CA 1
ATOM 778 C C . MET A 1 95 ? 0.058 -3.685 -19.868 1.00 80.88 95 MET A C 1
ATOM 780 O O . MET A 1 95 ? -0.141 -4.048 -18.708 1.00 80.88 95 MET A O 1
ATOM 784 N N . ALA A 1 96 ? -0.911 -3.167 -20.626 1.00 82.94 96 ALA A N 1
ATOM 785 C CA . ALA A 1 96 ? -2.277 -2.939 -20.141 1.00 82.94 96 ALA A CA 1
ATOM 786 C C . ALA A 1 96 ? -2.892 -4.183 -19.464 1.00 82.94 96 ALA A C 1
ATOM 788 O O . ALA A 1 96 ? -3.524 -4.068 -18.417 1.00 82.94 96 ALA A O 1
ATOM 789 N N . ASN A 1 97 ? -2.633 -5.382 -20.001 1.00 87.38 97 ASN A N 1
ATOM 790 C CA . ASN A 1 97 ? -3.105 -6.643 -19.417 1.00 87.38 97 ASN A CA 1
ATOM 791 C C . ASN A 1 97 ? -2.537 -6.905 -18.015 1.00 87.38 97 ASN A C 1
ATOM 793 O O . ASN A 1 97 ? -3.251 -7.403 -17.149 1.00 87.38 97 ASN A O 1
ATOM 797 N N . TYR A 1 98 ? -1.270 -6.560 -17.778 1.00 87.75 98 TYR A N 1
ATOM 798 C CA . TYR A 1 98 ? -0.638 -6.755 -16.475 1.00 87.75 98 TYR A CA 1
ATOM 799 C C . TYR A 1 98 ? -1.195 -5.775 -15.437 1.00 87.75 98 TYR A C 1
ATOM 801 O O . TYR A 1 98 ? -1.491 -6.158 -14.306 1.00 87.75 98 TYR A O 1
ATOM 809 N N . ILE A 1 99 ? -1.426 -4.522 -15.839 1.00 88.31 99 ILE A 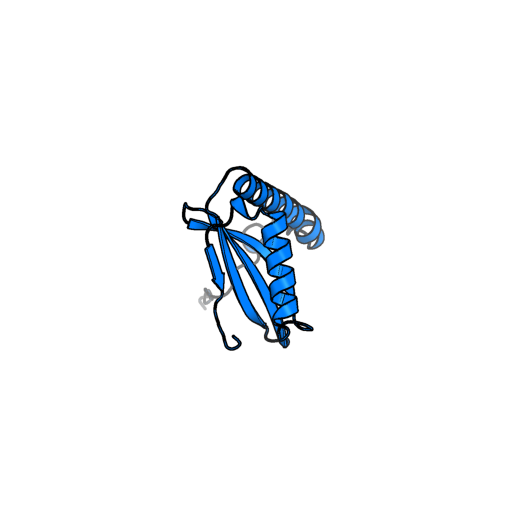N 1
ATOM 810 C CA . ILE A 1 99 ? -2.103 -3.534 -14.990 1.00 88.31 99 ILE A CA 1
ATOM 811 C C . ILE A 1 99 ? -3.527 -3.991 -14.661 1.00 88.31 99 ILE A C 1
ATOM 813 O O . ILE A 1 99 ? -3.919 -3.971 -13.495 1.00 88.31 99 ILE A O 1
ATOM 817 N N . ALA A 1 100 ? -4.280 -4.463 -15.657 1.00 91.19 100 ALA A N 1
ATOM 818 C CA . ALA A 1 100 ? -5.626 -4.993 -15.460 1.00 91.19 100 ALA A CA 1
ATOM 819 C C . ALA A 1 100 ? -5.641 -6.192 -14.499 1.00 91.19 100 ALA A C 1
ATOM 821 O O . ALA A 1 100 ? -6.526 -6.271 -13.649 1.00 91.19 100 ALA A O 1
ATOM 822 N N . GLN A 1 101 ? -4.642 -7.079 -14.576 1.00 93.19 101 GLN A N 1
ATOM 823 C CA . GLN A 1 101 ? -4.485 -8.183 -13.630 1.00 93.19 101 GLN A CA 1
ATOM 824 C C . GLN A 1 101 ? -4.284 -7.672 -12.198 1.00 93.19 101 GLN A C 1
ATOM 826 O O . GLN A 1 101 ? -5.015 -8.086 -11.302 1.00 93.19 101 GLN A O 1
ATOM 831 N N . ILE A 1 102 ? -3.352 -6.738 -11.976 1.00 92.44 102 ILE A N 1
ATOM 832 C CA . ILE A 1 102 ? -3.103 -6.171 -10.639 1.00 92.44 102 ILE A CA 1
ATOM 833 C C . ILE A 1 102 ? -4.361 -5.494 -10.088 1.00 92.44 102 ILE A C 1
ATOM 835 O O . ILE A 1 102 ? -4.693 -5.668 -8.915 1.00 92.44 102 ILE A O 1
ATOM 839 N N . VAL A 1 103 ? -5.063 -4.719 -10.917 1.00 94.31 103 VAL A N 1
ATOM 840 C CA . VAL A 1 103 ? -6.322 -4.073 -10.527 1.00 94.31 103 VAL A CA 1
ATOM 841 C C . VAL A 1 103 ? -7.373 -5.127 -10.171 1.00 94.31 103 VAL A C 1
ATOM 843 O O . VAL A 1 103 ? -8.031 -4.992 -9.142 1.00 94.31 103 VAL A O 1
ATOM 846 N N . GLY A 1 104 ? -7.489 -6.199 -10.957 1.00 95.94 104 GLY A N 1
ATOM 847 C CA . GLY A 1 104 ? -8.376 -7.330 -10.680 1.00 95.94 104 GLY A CA 1
ATOM 848 C C . GLY A 1 104 ? -8.084 -8.000 -9.336 1.00 95.94 104 GLY A C 1
ATOM 849 O O . GLY A 1 104 ? -8.995 -8.154 -8.527 1.00 95.94 104 GLY A O 1
ATOM 850 N N . GLU A 1 105 ? -6.816 -8.302 -9.050 1.00 96.19 105 GLU A N 1
ATOM 851 C CA . GLU A 1 105 ? -6.377 -8.879 -7.769 1.00 96.19 105 GLU A CA 1
ATOM 852 C C . GLU A 1 105 ? -6.713 -7.965 -6.578 1.00 96.19 105 GLU A C 1
ATOM 854 O O . GLU A 1 105 ? -7.124 -8.429 -5.513 1.00 96.19 105 GLU A O 1
ATOM 859 N N . ILE A 1 106 ? -6.558 -6.647 -6.744 1.00 95.94 106 ILE A N 1
ATOM 860 C CA . ILE A 1 106 ? -6.914 -5.659 -5.717 1.00 95.94 106 ILE A CA 1
ATOM 861 C C . ILE A 1 106 ? -8.429 -5.646 -5.483 1.00 95.94 106 ILE A C 1
ATOM 863 O O . ILE A 1 106 ? -8.865 -5.672 -4.331 1.00 95.94 106 ILE A O 1
ATOM 867 N N . ILE A 1 107 ? -9.228 -5.629 -6.553 1.00 96.50 107 ILE A N 1
ATOM 868 C CA . ILE A 1 107 ? -10.696 -5.647 -6.478 1.00 96.50 107 ILE A CA 1
ATOM 869 C C . ILE A 1 107 ? -11.183 -6.919 -5.786 1.00 96.50 107 ILE A C 1
ATOM 871 O O . ILE A 1 107 ? -12.037 -6.843 -4.905 1.00 96.50 107 ILE A O 1
ATOM 875 N N . GLU A 1 108 ? -10.635 -8.076 -6.151 1.00 96.75 108 GLU A N 1
ATOM 876 C CA . GLU A 1 108 ? -10.982 -9.358 -5.538 1.00 96.75 108 GLU A CA 1
ATOM 877 C C . GLU A 1 108 ? -10.654 -9.361 -4.042 1.00 96.75 108 GLU A C 1
ATOM 879 O O . GLU A 1 108 ? -11.502 -9.718 -3.224 1.00 96.75 108 GLU A O 1
ATOM 884 N N . LYS A 1 109 ? -9.466 -8.873 -3.669 1.00 95.56 109 LYS A N 1
ATOM 885 C CA . LYS A 1 109 ? -9.028 -8.813 -2.270 1.00 95.56 109 LYS A CA 1
ATOM 886 C C . LYS A 1 109 ? -9.847 -7.843 -1.413 1.00 95.56 109 LYS A C 1
ATOM 888 O O . LYS A 1 109 ? -10.045 -8.106 -0.231 1.00 95.56 109 LYS A O 1
ATOM 893 N N . ILE A 1 110 ? -10.292 -6.719 -1.974 1.00 95.56 110 ILE A N 1
ATOM 894 C CA . ILE A 1 110 ? -11.184 -5.763 -1.290 1.00 95.56 110 ILE A CA 1
ATOM 895 C C . ILE A 1 110 ? -12.619 -6.311 -1.221 1.00 95.56 110 ILE A C 1
ATOM 897 O O . ILE A 1 110 ? -13.340 -6.055 -0.256 1.00 95.56 110 ILE A O 1
ATOM 901 N N . GLY A 1 111 ? -13.024 -7.073 -2.234 1.00 96.38 111 GLY A N 1
ATOM 902 C CA . GLY A 1 111 ? -14.391 -7.509 -2.471 1.00 96.38 111 GLY A CA 1
ATOM 903 C C . GLY A 1 111 ? -15.056 -6.625 -3.522 1.00 96.38 111 GLY A C 1
ATOM 904 O O . GLY A 1 111 ? -15.347 -5.452 -3.282 1.00 96.38 111 GLY A O 1
ATOM 905 N N . SER A 1 112 ? -15.352 -7.204 -4.686 1.00 94.44 112 SER A N 1
ATOM 906 C CA . SER A 1 112 ? -15.915 -6.481 -5.836 1.00 94.44 112 SER A CA 1
ATOM 907 C C . SER A 1 112 ? -17.230 -5.764 -5.525 1.00 94.44 112 SER A C 1
ATOM 909 O O . SER A 1 112 ? -17.472 -4.681 -6.044 1.00 94.44 112 SER A O 1
ATOM 911 N N . THR A 1 113 ? -18.047 -6.304 -4.617 1.00 96.81 113 THR A N 1
ATOM 912 C CA . THR A 1 113 ? -19.319 -5.698 -4.186 1.00 96.81 113 THR A CA 1
ATOM 913 C C . THR A 1 113 ? -19.148 -4.429 -3.352 1.00 96.81 113 THR A C 1
ATOM 915 O O . THR A 1 113 ? -20.130 -3.737 -3.094 1.00 96.81 113 THR A O 1
ATOM 918 N N . LYS A 1 114 ? -17.931 -4.131 -2.881 1.00 96.12 114 LYS A N 1
ATOM 919 C CA . LYS A 1 114 ? -17.635 -2.941 -2.072 1.00 96.12 114 LYS A CA 1
ATOM 920 C C . LYS A 1 114 ? -17.134 -1.765 -2.898 1.00 96.12 114 LYS A C 1
ATOM 922 O O . LYS A 1 114 ? -17.169 -0.642 -2.398 1.00 96.12 114 LYS A O 1
ATOM 927 N N . ILE A 1 115 ? -16.678 -2.006 -4.127 1.00 96.50 115 ILE A N 1
ATOM 928 C CA . ILE A 1 115 ? -16.128 -0.973 -5.005 1.00 96.50 115 ILE A CA 1
ATOM 929 C C . ILE A 1 115 ? -17.231 -0.457 -5.922 1.00 96.50 115 ILE A C 1
ATOM 931 O O . ILE A 1 115 ? -17.780 -1.208 -6.724 1.00 96.50 115 ILE A O 1
ATOM 935 N N . SER A 1 116 ? -17.523 0.839 -5.831 1.00 95.88 116 SER A N 1
ATOM 936 C CA . SER A 1 116 ? -18.534 1.481 -6.683 1.00 95.88 116 SER A CA 1
ATOM 937 C C . SER A 1 116 ? -17.930 2.189 -7.888 1.00 95.88 116 SER A C 1
ATOM 939 O O . SER A 1 116 ? -18.598 2.331 -8.909 1.00 95.88 116 SER A O 1
ATOM 941 N N . VAL A 1 117 ? -16.681 2.654 -7.785 1.00 95.25 117 VAL A N 1
ATOM 942 C CA . VAL A 1 117 ? -16.016 3.415 -8.850 1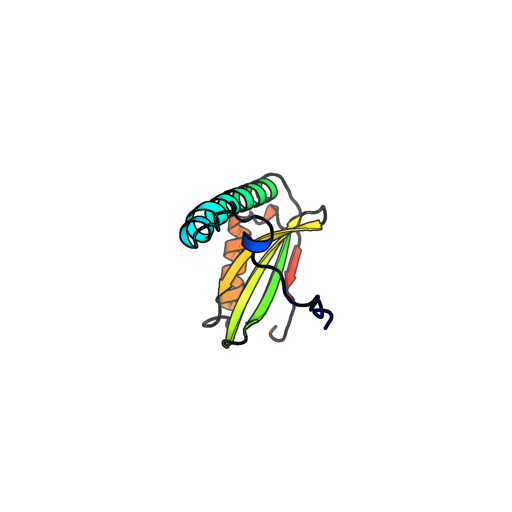.00 95.25 117 VAL A CA 1
ATOM 943 C C . VAL A 1 117 ? -14.529 3.079 -8.894 1.00 95.25 117 VAL A C 1
ATOM 945 O O . VAL A 1 117 ? -13.882 2.918 -7.859 1.00 95.25 117 VAL A O 1
ATOM 948 N N . ILE A 1 118 ? -13.986 3.023 -10.108 1.00 94.38 118 ILE A N 1
ATOM 949 C CA . ILE A 1 118 ? -12.555 2.916 -10.376 1.00 94.38 118 ILE A CA 1
ATOM 950 C C . ILE A 1 118 ? -12.128 4.171 -11.145 1.00 94.38 118 ILE A C 1
ATOM 952 O O . ILE A 1 118 ? -12.763 4.531 -12.136 1.00 94.38 118 ILE A O 1
ATOM 956 N N . VAL A 1 119 ? -11.076 4.844 -10.685 1.00 93.19 119 VAL A N 1
ATOM 957 C CA . VAL A 1 119 ? -10.549 6.083 -11.271 1.00 93.19 119 VAL A CA 1
ATOM 958 C C . VAL A 1 119 ? -9.064 5.913 -11.568 1.00 93.19 119 VAL A C 1
ATOM 960 O O . VAL A 1 119 ? -8.293 5.522 -10.695 1.00 93.19 119 VAL A O 1
ATOM 963 N N . PHE A 1 120 ? -8.666 6.265 -12.786 1.00 88.75 120 PHE A N 1
ATOM 964 C CA . PHE A 1 120 ? -7.280 6.252 -13.238 1.00 88.75 120 PHE A CA 1
ATOM 965 C C . PHE A 1 120 ? -6.958 7.563 -13.953 1.00 88.75 120 PHE A C 1
ATOM 967 O O . PHE A 1 120 ? -7.776 8.034 -14.749 1.00 88.75 120 PHE A O 1
ATOM 974 N N . ASP A 1 121 ? -5.793 8.159 -13.682 1.00 74.31 121 ASP A N 1
ATOM 975 C CA . ASP A 1 121 ? -5.312 9.282 -14.483 1.00 74.31 121 ASP A CA 1
ATOM 976 C C . ASP A 1 121 ? -4.648 8.778 -15.772 1.00 74.31 121 ASP A C 1
ATOM 978 O O . ASP A 1 121 ? -3.633 8.092 -15.797 1.00 74.31 121 ASP A O 1
ATOM 982 N N . ASN A 1 122 ? -5.274 9.086 -16.903 1.00 60.53 122 ASN A N 1
ATOM 983 C CA . ASN A 1 122 ? -4.758 8.667 -18.196 1.00 60.53 122 ASN A CA 1
ATOM 984 C C . ASN A 1 122 ? -3.656 9.634 -18.651 1.00 60.53 122 ASN A C 1
ATOM 986 O O . ASN A 1 122 ? -3.952 10.704 -19.185 1.00 60.53 122 ASN A O 1
ATOM 990 N N . ILE A 1 123 ? -2.391 9.250 -18.480 1.00 52.19 123 ILE A N 1
ATOM 991 C CA . ILE A 1 123 ? -1.292 9.763 -19.306 1.00 52.19 123 ILE A CA 1
ATOM 992 C C . ILE A 1 123 ? -0.975 8.681 -20.346 1.00 52.19 123 ILE A C 1
ATOM 994 O O . ILE A 1 123 ? -0.094 7.855 -20.152 1.00 52.19 123 ILE A O 1
ATOM 998 N N . ALA A 1 124 ? -1.749 8.698 -21.435 1.00 49.03 124 ALA A N 1
ATOM 999 C CA . ALA A 1 124 ? -1.545 7.960 -22.683 1.00 49.03 124 ALA A CA 1
ATOM 1000 C C . ALA A 1 124 ? -1.334 6.434 -22.562 1.00 49.03 124 ALA A C 1
ATOM 1002 O O . ALA A 1 124 ? -0.203 5.959 -22.584 1.00 49.03 124 ALA A O 1
ATOM 1003 N N . ASN A 1 125 ? -2.436 5.674 -22.505 1.00 42.78 125 ASN A N 1
ATOM 1004 C CA . ASN A 1 125 ? -2.693 4.473 -23.330 1.00 42.78 125 ASN A CA 1
ATOM 1005 C C . ASN A 1 125 ? -4.024 3.820 -22.901 1.00 42.78 125 ASN A C 1
ATOM 1007 O O . ASN A 1 125 ? -4.057 2.987 -21.995 1.00 42.78 125 ASN A O 1
ATOM 1011 N N . ILE A 1 126 ? -5.117 4.207 -23.568 1.00 44.28 126 ILE A N 1
ATOM 1012 C CA . ILE A 1 126 ? -6.281 3.339 -23.822 1.00 44.28 126 ILE A CA 1
ATOM 1013 C C . ILE A 1 126 ? -6.297 3.097 -25.326 1.00 44.28 126 ILE A C 1
ATOM 1015 O O . ILE A 1 126 ? -6.116 4.102 -26.052 1.00 44.28 126 ILE A O 1
#

Organism: Rhizophagus irregularis (strain DAOM 197198w) (NCBI:txid1432141)

Sequence (126 aa):
MTDYHDSTKISDARELNSAYELPTKEFLSNQLLERKLVLVNSTVTTVIENEANLILVFNSWISPTYRSIWNFVIMSPTKEKYLYKFVDLSENSHMANYIAQIVGEIIEKIGSTKISVIVFDNIANI